Protein AF-A0A1V5YWS7-F1 (afdb_monomer_lite)

Secondary structure (DSSP, 8-state):
--SHHHHHHHHHHH-TT--TT-HHHHHHHT--GGG-EEEEEEEEEE-TT--EEEEEEEEEEETT-TTS-EEEEEEEETTT-PEEP-

pLDDT: mean 96.46, std 1.75, range [89.81, 98.31]

Foldseek 3Di:
DQWLVVLVVVLCVLCVPDCCQPPVNCVVQVKDSVQKIWDPDWDWDAAPVRDTATWTKMWIWRQNPVPGIDTDIWTAGPPRRDTGHD

Structure (mmCIF, N/CA/C/O backbone):
data_AF-A0A1V5YWS7-F1
#
_entry.id   AF-A0A1V5YWS7-F1
#
loop_
_atom_site.group_PDB
_atom_site.id
_atom_site.type_symbol
_atom_site.label_atom_id
_atom_site.label_alt_id
_atom_site.label_comp_id
_atom_site.label_asym_id
_atom_site.label_entity_id
_atom_site.label_seq_id
_atom_site.pdbx_PDB_ins_code
_atom_site.Cartn_x
_atom_site.Cartn_y
_atom_site.Cartn_z
_atom_site.occupancy
_atom_site.B_iso_or_equiv
_atom_site.auth_seq_id
_atom_site.auth_comp_id
_atom_site.auth_asym_id
_atom_site.auth_atom_id
_atom_site.pdbx_PDB_model_num
ATOM 1 N N . MET A 1 1 ? -14.697 1.677 -0.903 1.00 89.81 1 MET A N 1
ATOM 2 C CA . MET A 1 1 ? -13.635 1.407 -1.889 1.00 89.81 1 MET A CA 1
ATOM 3 C C . MET A 1 1 ? -13.968 0.136 -2.658 1.00 89.81 1 MET A C 1
ATOM 5 O O . MET A 1 1 ? -14.215 -0.870 -2.000 1.00 89.81 1 MET A O 1
ATOM 9 N N . LYS A 1 2 ? -14.048 0.163 -3.995 1.00 91.56 2 LYS A N 1
ATOM 10 C CA . LYS A 1 2 ? -14.395 -1.026 -4.805 1.00 91.56 2 LYS A CA 1
ATOM 11 C C . LYS A 1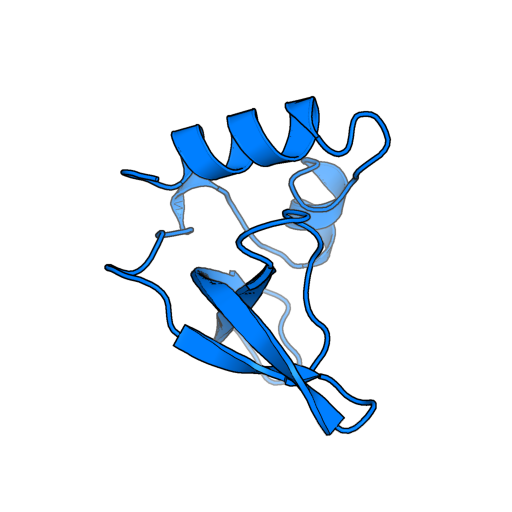 2 ? -13.188 -1.718 -5.428 1.00 91.56 2 LYS A C 1
ATOM 13 O O . LYS A 1 2 ? -13.152 -2.944 -5.462 1.00 91.56 2 LYS A O 1
ATOM 18 N N . ASP A 1 3 ? -12.217 -0.953 -5.916 1.00 96.06 3 ASP A N 1
ATOM 19 C CA . ASP A 1 3 ? -11.030 -1.481 -6.584 1.00 96.06 3 ASP A CA 1
ATOM 20 C C . ASP A 1 3 ? -9.796 -0.591 -6.366 1.00 96.06 3 ASP A C 1
ATOM 22 O O . ASP A 1 3 ? -9.828 0.395 -5.625 1.00 96.06 3 ASP A O 1
ATOM 26 N N . ILE A 1 4 ? -8.684 -0.974 -6.997 1.00 97.44 4 ILE A N 1
ATOM 27 C CA . ILE A 1 4 ? -7.410 -0.265 -6.874 1.00 97.44 4 ILE A CA 1
ATOM 28 C C . ILE A 1 4 ? -7.450 1.144 -7.480 1.00 97.44 4 ILE A C 1
ATOM 30 O O . ILE A 1 4 ? -6.803 2.041 -6.954 1.00 97.44 4 ILE A O 1
ATOM 34 N N . ASN A 1 5 ? -8.221 1.372 -8.546 1.00 97.75 5 ASN A N 1
ATOM 35 C CA . ASN A 1 5 ? -8.285 2.678 -9.198 1.00 97.75 5 ASN A CA 1
ATOM 36 C C . ASN A 1 5 ? -9.077 3.671 -8.344 1.00 97.75 5 ASN A C 1
ATOM 38 O O . ASN A 1 5 ? -8.675 4.829 -8.223 1.00 97.75 5 ASN A O 1
ATOM 42 N N . GLU A 1 6 ? -10.167 3.219 -7.713 1.00 97.50 6 GLU A N 1
ATOM 43 C CA . GLU A 1 6 ? -10.886 4.031 -6.727 1.00 97.50 6 GLU A CA 1
ATOM 44 C C . GLU A 1 6 ? -9.975 4.410 -5.548 1.00 97.50 6 GLU A C 1
ATOM 46 O O . GLU A 1 6 ? -9.982 5.573 -5.144 1.00 97.50 6 GLU A O 1
ATOM 51 N N . LEU A 1 7 ? -9.151 3.476 -5.043 1.00 97.69 7 LEU A N 1
ATOM 52 C CA . LEU A 1 7 ? -8.210 3.754 -3.948 1.00 97.69 7 LEU A CA 1
ATOM 53 C C . LEU A 1 7 ? -7.165 4.789 -4.356 1.00 97.69 7 LEU A C 1
ATOM 55 O O . LEU A 1 7 ? -6.967 5.758 -3.634 1.00 97.69 7 LEU A O 1
ATOM 59 N N . ILE A 1 8 ? -6.538 4.618 -5.520 1.00 97.75 8 ILE A N 1
ATOM 60 C CA . ILE A 1 8 ? -5.531 5.557 -6.031 1.00 97.75 8 ILE A CA 1
ATOM 61 C C . ILE A 1 8 ? -6.145 6.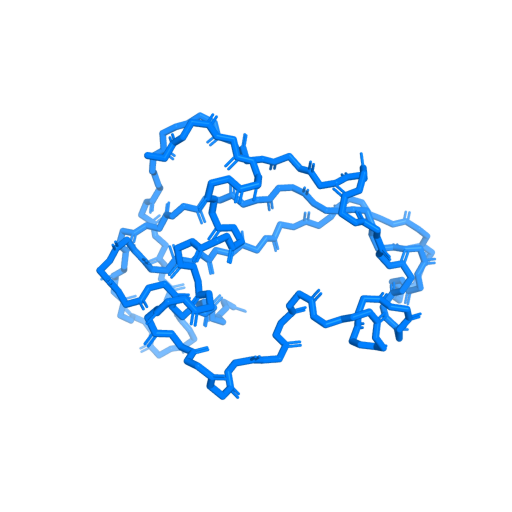949 -6.227 1.00 97.75 8 ILE A C 1
ATOM 63 O O . ILE A 1 8 ? -5.551 7.955 -5.843 1.00 97.75 8 ILE A O 1
ATOM 67 N N . SER A 1 9 ? -7.356 7.026 -6.789 1.00 97.69 9 SER A N 1
ATOM 68 C CA . SER A 1 9 ? -8.041 8.308 -6.966 1.00 97.69 9 SER A CA 1
ATOM 69 C C . SER A 1 9 ? -8.361 8.973 -5.626 1.00 97.69 9 SER A C 1
ATOM 71 O O . SER A 1 9 ? -8.169 10.180 -5.486 1.00 97.69 9 SER A O 1
ATOM 73 N N . ALA A 1 10 ? -8.828 8.206 -4.638 1.00 97.62 10 ALA A N 1
ATOM 74 C CA . ALA A 1 10 ? -9.104 8.717 -3.301 1.00 97.62 10 ALA A CA 1
ATOM 75 C C . ALA A 1 10 ? -7.820 9.173 -2.586 1.00 97.62 10 ALA A C 1
ATOM 77 O O . ALA A 1 10 ? -7.818 10.254 -1.999 1.00 97.62 10 ALA A O 1
ATOM 78 N N . TYR A 1 11 ? -6.734 8.402 -2.712 1.00 97.94 11 TYR A N 1
ATOM 79 C CA . TYR A 1 11 ? -5.413 8.726 -2.174 1.00 97.94 11 TYR A CA 1
ATOM 80 C C . TYR A 1 11 ? -4.955 10.102 -2.651 1.00 97.94 11 TYR A C 1
ATOM 82 O O . TYR A 1 11 ? -4.751 10.982 -1.828 1.00 97.94 11 TYR A O 1
AT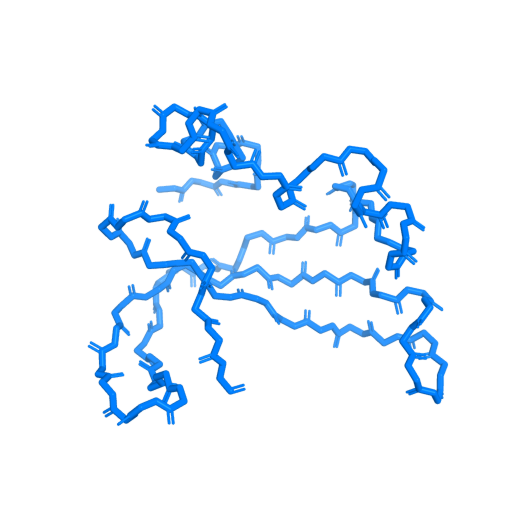OM 90 N N . TYR A 1 12 ? -4.900 10.353 -3.962 1.00 97.38 12 TYR A N 1
ATOM 91 C CA . TYR A 1 12 ? -4.427 11.648 -4.472 1.00 97.38 12 TYR A CA 1
ATOM 92 C C . TYR A 1 12 ? -5.373 12.820 -4.172 1.00 97.38 12 TYR A C 1
ATOM 94 O O . TYR A 1 12 ? -4.932 13.966 -4.124 1.00 97.38 12 TYR A O 1
ATOM 102 N N . ARG A 1 13 ? -6.673 12.570 -3.955 1.00 96.81 13 ARG A N 1
ATOM 103 C CA . ARG A 1 13 ? -7.600 13.621 -3.493 1.00 96.81 13 ARG A CA 1
ATOM 104 C C . ARG A 1 13 ? -7.312 14.040 -2.058 1.00 96.81 13 ARG A C 1
ATOM 106 O O . ARG A 1 13 ? -7.452 15.217 -1.742 1.00 96.81 13 ARG A O 1
ATOM 113 N N . LYS A 1 14 ? -6.976 13.077 -1.197 1.00 96.38 14 LYS A N 1
ATOM 114 C CA . LYS A 1 14 ? -6.734 13.317 0.228 1.00 96.38 14 LYS A CA 1
ATOM 115 C C . LYS A 1 14 ? -5.292 13.732 0.519 1.00 96.38 14 LYS A C 1
ATOM 117 O O . LYS A 1 14 ? -5.072 14.584 1.371 1.00 96.38 14 LYS A O 1
ATOM 122 N N . ASN A 1 15 ? -4.362 13.218 -0.281 1.00 94.06 15 ASN A N 1
ATOM 123 C CA . ASN A 1 15 ? -2.925 13.440 -0.216 1.00 94.06 15 ASN A CA 1
ATOM 124 C C . ASN A 1 15 ? -2.418 14.021 -1.551 1.00 94.06 15 ASN A C 1
ATOM 126 O O . ASN A 1 15 ? -1.790 13.302 -2.331 1.00 94.06 15 ASN A O 1
ATOM 130 N N . PRO A 1 16 ? -2.668 15.316 -1.848 1.00 92.69 16 PRO A N 1
ATOM 131 C CA . PRO A 1 16 ? -2.278 15.925 -3.126 1.00 92.69 16 PRO A CA 1
ATOM 132 C C . PRO A 1 16 ? -0.768 15.918 -3.387 1.00 92.69 16 PRO A C 1
ATOM 134 O O . PRO A 1 16 ? -0.345 15.930 -4.538 1.00 92.69 16 PRO A O 1
ATOM 137 N N . SER A 1 17 ? 0.030 15.894 -2.317 1.00 93.88 17 SER A N 1
ATOM 138 C CA . SER A 1 17 ? 1.496 15.789 -2.360 1.00 93.88 17 SER A CA 1
ATOM 139 C C . SER A 1 17 ? 1.997 14.366 -2.079 1.00 93.88 17 SER A C 1
ATOM 141 O O . SER A 1 17 ? 3.171 14.172 -1.783 1.00 93.88 17 SER A O 1
ATOM 143 N N . GLY A 1 18 ? 1.104 13.374 -2.079 1.00 93.62 18 GLY A N 1
ATOM 144 C CA . GLY A 1 18 ? 1.457 11.975 -1.874 1.00 93.62 18 GLY A CA 1
ATOM 145 C C . GLY A 1 18 ? 2.146 11.388 -3.104 1.00 93.62 18 GLY A C 1
ATOM 146 O O . GLY A 1 18 ? 1.777 11.705 -4.229 1.00 93.62 18 GLY A O 1
ATOM 147 N N . HIS A 1 19 ? 3.122 10.503 -2.892 1.00 96.06 19 HIS A N 1
ATOM 148 C CA . HIS A 1 19 ? 3.970 9.951 -3.960 1.00 96.06 19 HIS A CA 1
ATOM 149 C C . HIS A 1 19 ? 3.930 8.420 -4.061 1.00 96.06 19 HIS A C 1
ATOM 151 O O . HIS A 1 19 ? 4.689 7.824 -4.829 1.00 96.06 19 HIS A O 1
ATOM 157 N N . TYR A 1 20 ? 3.071 7.754 -3.282 1.00 96.81 20 TYR A N 1
ATOM 158 C CA . TYR A 1 20 ? 3.080 6.293 -3.175 1.00 96.81 20 TYR A CA 1
ATOM 159 C C . TYR A 1 20 ? 2.857 5.605 -4.530 1.00 96.81 20 TYR A C 1
ATOM 161 O O . TYR A 1 20 ? 3.591 4.690 -4.906 1.00 96.81 20 TYR A O 1
ATOM 169 N N . PHE A 1 21 ? 1.841 6.053 -5.272 1.00 97.19 21 PHE A N 1
ATOM 170 C CA . PHE A 1 21 ? 1.440 5.457 -6.549 1.00 97.19 21 PHE A CA 1
ATOM 171 C C . PHE A 1 21 ? 2.110 6.108 -7.765 1.00 97.19 21 PHE A C 1
ATOM 173 O O . PHE A 1 21 ? 1.760 5.779 -8.903 1.00 97.19 21 PHE A O 1
ATOM 180 N N . ASP A 1 22 ? 3.087 6.992 -7.547 1.00 97.38 22 ASP A N 1
ATOM 181 C CA . ASP A 1 22 ? 3.798 7.656 -8.632 1.00 97.38 22 ASP A CA 1
ATOM 182 C C . ASP A 1 22 ? 4.550 6.631 -9.473 1.00 97.38 22 ASP A C 1
ATOM 184 O O . ASP A 1 22 ? 5.146 5.677 -8.964 1.00 97.38 22 ASP A O 1
ATOM 188 N N . HIS A 1 23 ? 4.568 6.857 -10.785 1.00 96.69 23 HIS A N 1
ATOM 189 C CA . HIS A 1 23 ? 5.231 5.962 -11.727 1.00 96.69 23 HIS A CA 1
ATOM 190 C C . HIS A 1 23 ? 6.680 5.654 -11.315 1.00 96.69 23 HIS A C 1
ATOM 192 O O . HIS A 1 23 ? 7.102 4.496 -11.360 1.00 96.69 23 HIS A O 1
ATOM 198 N N . ASP A 1 24 ? 7.430 6.670 -10.888 1.00 97.31 24 ASP A N 1
ATOM 199 C CA . ASP A 1 24 ? 8.838 6.510 -10.530 1.00 97.31 24 ASP A CA 1
ATOM 200 C C . ASP A 1 24 ? 9.024 5.766 -9.203 1.00 97.31 24 ASP A C 1
ATOM 202 O O . ASP A 1 24 ? 9.890 4.888 -9.127 1.00 97.31 24 ASP A O 1
ATOM 206 N N . THR A 1 25 ? 8.156 6.003 -8.212 1.00 96.50 25 THR A N 1
ATOM 207 C CA . THR A 1 25 ? 8.104 5.232 -6.959 1.00 96.50 25 THR A CA 1
ATOM 208 C C . THR A 1 25 ? 7.826 3.756 -7.243 1.00 96.50 25 THR A C 1
ATOM 210 O O . THR A 1 25 ? 8.584 2.875 -6.829 1.00 96.50 25 THR A O 1
ATOM 213 N N . LEU A 1 26 ? 6.796 3.453 -8.037 1.00 97.50 26 LEU A N 1
ATOM 214 C CA . LEU A 1 26 ? 6.457 2.073 -8.393 1.00 97.50 26 LEU A CA 1
ATOM 215 C C . LEU A 1 26 ? 7.586 1.401 -9.189 1.00 97.50 26 LEU A C 1
ATOM 217 O O . LEU A 1 26 ? 7.973 0.264 -8.904 1.00 97.50 26 LEU A O 1
ATOM 221 N N . LYS A 1 27 ? 8.188 2.110 -10.151 1.00 97.19 27 LYS A N 1
ATOM 222 C CA . LYS A 1 27 ? 9.331 1.625 -10.942 1.00 97.19 27 LYS A CA 1
ATOM 223 C C . LYS A 1 27 ? 10.560 1.341 -10.076 1.00 97.19 27 LYS A C 1
ATOM 225 O O . LYS A 1 27 ? 11.300 0.384 -10.361 1.00 97.19 27 LYS A O 1
ATOM 230 N N . PHE A 1 28 ? 10.789 2.136 -9.031 1.00 95.69 28 PHE A N 1
ATOM 231 C CA . PHE A 1 28 ? 11.865 1.911 -8.071 1.00 95.69 28 PHE A CA 1
ATOM 232 C C . PHE A 1 28 ? 11.714 0.544 -7.391 1.00 95.69 28 PHE A C 1
ATOM 234 O O . PHE A 1 28 ? 12.654 -0.248 -7.445 1.00 95.69 28 PHE A O 1
ATOM 241 N N . PHE A 1 29 ? 10.513 0.204 -6.909 1.00 95.19 29 PHE A N 1
ATOM 242 C CA . PHE A 1 29 ? 10.210 -1.092 -6.275 1.00 95.19 29 PHE A CA 1
ATOM 243 C C . PHE A 1 29 ? 9.908 -2.240 -7.263 1.00 95.19 29 PHE A C 1
ATOM 245 O O . PHE A 1 29 ? 9.780 -3.408 -6.880 1.00 95.19 29 PHE A O 1
ATOM 252 N N . GLY A 1 30 ? 9.834 -1.946 -8.564 1.00 97.19 30 GLY A N 1
ATOM 253 C CA . GLY A 1 30 ? 9.480 -2.932 -9.590 1.00 97.19 30 GLY A CA 1
ATOM 254 C C . GLY A 1 30 ? 8.005 -3.346 -9.537 1.00 97.19 30 GLY A C 1
ATOM 255 O O . GLY A 1 30 ? 7.663 -4.477 -9.898 1.00 97.19 30 GLY A O 1
ATOM 256 N N . GLU A 1 31 ? 7.158 -2.437 -9.067 1.00 97.69 31 GLU A N 1
ATOM 257 C CA . GLU A 1 31 ? 5.713 -2.572 -8.955 1.00 97.69 31 GLU A CA 1
ATOM 258 C C . GLU A 1 31 ? 5.007 -1.972 -10.174 1.00 97.69 31 GLU A C 1
ATOM 260 O O . GLU A 1 31 ? 5.559 -1.161 -10.919 1.00 97.69 31 GLU A O 1
ATOM 265 N N . ARG A 1 32 ? 3.763 -2.399 -10.395 1.00 97.19 32 ARG A N 1
ATOM 266 C CA . ARG A 1 32 ? 2.873 -1.867 -11.429 1.00 97.19 32 ARG A CA 1
ATOM 267 C C . ARG A 1 32 ? 1.460 -1.834 -10.876 1.00 97.19 32 ARG A C 1
ATOM 269 O O . ARG A 1 32 ? 1.034 -2.823 -10.282 1.00 97.19 32 ARG A O 1
ATOM 276 N N . VAL A 1 33 ? 0.708 -0.770 -11.156 1.00 97.25 33 VAL A N 1
ATOM 277 C CA . VAL A 1 33 ? -0.717 -0.682 -10.782 1.00 97.25 33 VAL A CA 1
ATOM 278 C C . VAL A 1 33 ? -1.513 -1.870 -11.338 1.00 97.25 33 VAL A C 1
ATOM 280 O O . VAL A 1 33 ? -2.351 -2.435 -10.645 1.00 97.25 33 VAL A O 1
ATOM 283 N N . SER A 1 34 ? -1.195 -2.339 -12.550 1.00 96.44 34 SER A N 1
ATOM 284 C CA . SER A 1 34 ? -1.858 -3.501 -13.162 1.00 96.44 34 SER A CA 1
ATOM 285 C C . SER A 1 34 ? -1.677 -4.815 -12.387 1.00 96.44 34 SER A C 1
ATOM 287 O O . SER A 1 34 ? -2.518 -5.709 -12.506 1.00 96.44 34 SER A O 1
ATOM 289 N N . ASP A 1 35 ? -0.632 -4.926 -11.563 1.00 96.75 35 ASP A N 1
ATOM 290 C CA . ASP A 1 35 ? -0.371 -6.075 -10.689 1.00 96.75 35 ASP A CA 1
ATOM 291 C C . ASP A 1 35 ? -0.910 -5.882 -9.263 1.00 96.75 35 ASP A C 1
ATOM 293 O O . ASP A 1 35 ? -0.818 -6.806 -8.447 1.00 96.75 35 ASP A O 1
ATOM 297 N N . MET A 1 36 ? -1.449 -4.698 -8.953 1.00 98.00 36 MET A N 1
ATOM 298 C CA . MET A 1 36 ? -2.013 -4.376 -7.648 1.00 98.00 36 MET A CA 1
ATOM 299 C C . MET A 1 36 ? -3.481 -4.781 -7.565 1.00 98.00 36 MET A C 1
ATOM 301 O O . MET A 1 36 ? -4.248 -4.644 -8.522 1.00 98.00 36 MET A O 1
ATOM 305 N N . ARG A 1 37 ? -3.896 -5.287 -6.407 1.00 97.94 37 ARG A N 1
ATOM 306 C CA . ARG A 1 37 ? -5.292 -5.631 -6.124 1.00 97.94 37 ARG A CA 1
ATOM 307 C C . ARG A 1 37 ? -5.673 -5.106 -4.754 1.00 97.94 37 ARG A C 1
ATOM 309 O O . ARG A 1 37 ? -4.986 -5.405 -3.783 1.00 97.94 37 ARG A O 1
ATOM 316 N N . LEU A 1 38 ? -6.779 -4.373 -4.687 1.00 98.19 38 LEU A N 1
ATOM 317 C CA . LEU A 1 38 ? -7.438 -4.074 -3.423 1.00 98.19 38 LEU A CA 1
ATOM 318 C C . LEU A 1 38 ? -8.089 -5.359 -2.902 1.00 98.19 38 LEU A C 1
ATOM 320 O O . LEU A 1 38 ? -8.868 -5.992 -3.618 1.00 98.19 38 LEU A O 1
ATOM 324 N N . LEU A 1 39 ? -7.742 -5.760 -1.683 1.00 97.62 39 LEU A N 1
ATOM 325 C CA . LEU A 1 39 ? -8.367 -6.901 -1.028 1.00 97.62 39 LEU A CA 1
ATOM 326 C C . LEU A 1 39 ? -9.734 -6.503 -0.465 1.00 97.62 39 LEU A C 1
ATOM 328 O O . LEU A 1 39 ? -9.999 -5.339 -0.177 1.00 97.62 39 LEU A O 1
ATOM 332 N N . LYS A 1 40 ? -10.633 -7.482 -0.345 1.00 95.81 40 LYS A N 1
ATOM 333 C CA . LYS A 1 40 ? -12.004 -7.231 0.100 1.00 95.81 40 LYS A CA 1
ATOM 334 C C . LYS A 1 40 ? -12.033 -6.884 1.590 1.00 95.81 40 LYS A C 1
ATOM 336 O O . LYS A 1 40 ? -11.541 -7.657 2.405 1.00 95.81 40 LYS A O 1
ATOM 341 N N . GLY A 1 41 ? -12.738 -5.803 1.916 1.00 96.44 41 GLY A N 1
ATOM 342 C CA . GLY A 1 41 ? -12.959 -5.362 3.291 1.00 96.44 41 GLY A CA 1
ATOM 343 C C . GLY A 1 41 ? -11.800 -4.540 3.846 1.00 96.44 41 GLY A C 1
ATOM 344 O O . GLY A 1 41 ? -10.907 -4.114 3.114 1.00 96.44 41 GLY A O 1
ATOM 345 N N . THR A 1 42 ? -11.860 -4.308 5.148 1.00 97.75 42 THR A N 1
ATOM 346 C CA . THR A 1 42 ? -10.857 -3.597 5.937 1.00 97.75 42 THR A CA 1
ATOM 347 C C . THR A 1 42 ? -10.250 -4.554 6.957 1.00 97.75 42 THR A C 1
ATOM 349 O O . THR A 1 42 ? -10.837 -5.584 7.303 1.00 97.75 42 THR A O 1
ATOM 352 N N . VAL A 1 43 ? -9.040 -4.245 7.407 1.00 97.38 43 VAL A N 1
ATOM 353 C CA . VAL A 1 43 ? -8.310 -5.035 8.401 1.00 97.38 43 VAL A CA 1
ATOM 354 C C . VAL A 1 43 ? -7.836 -4.131 9.525 1.00 97.38 43 VAL A C 1
ATOM 356 O O . VAL A 1 43 ? -7.491 -2.979 9.282 1.00 97.38 43 VAL A O 1
ATOM 359 N N . LYS A 1 44 ? -7.796 -4.658 10.750 1.00 97.75 44 LYS A N 1
ATOM 360 C CA . LYS A 1 44 ? -7.132 -3.979 11.863 1.00 97.75 44 LYS A CA 1
ATOM 361 C C . LYS A 1 44 ? -5.648 -4.317 11.841 1.00 97.75 44 LYS A C 1
ATOM 363 O O . LYS A 1 44 ? -5.299 -5.499 11.849 1.00 97.75 44 LYS A O 1
ATOM 368 N N . VAL A 1 45 ? -4.797 -3.302 11.809 1.00 96.81 45 VAL A N 1
ATOM 369 C CA . VAL A 1 45 ? -3.336 -3.441 11.841 1.00 96.81 45 VAL A CA 1
ATOM 370 C C . VAL A 1 45 ? -2.761 -2.548 12.927 1.00 96.81 45 VAL A C 1
ATOM 372 O O . VAL A 1 45 ? -3.348 -1.521 13.251 1.00 96.81 45 VAL A O 1
ATOM 375 N N . LYS A 1 46 ? -1.632 -2.962 13.502 1.00 97.00 46 LYS A N 1
ATOM 376 C CA . LYS A 1 46 ? -0.844 -2.111 14.391 1.00 97.00 46 LYS A CA 1
ATOM 377 C C . LYS A 1 46 ? 0.304 -1.513 13.612 1.00 97.00 46 LYS A C 1
ATOM 379 O O . LYS A 1 46 ? 0.967 -2.258 12.891 1.00 97.00 46 LYS A O 1
ATOM 384 N N . ASP A 1 47 ? 0.506 -0.215 13.750 1.00 94.81 47 ASP A N 1
ATOM 385 C CA . ASP A 1 47 ? 1.674 0.447 13.188 1.00 94.81 47 ASP A CA 1
ATOM 386 C C . ASP A 1 47 ? 2.948 0.117 13.998 1.00 94.81 47 ASP A C 1
ATOM 388 O O . ASP A 1 47 ? 2.910 -0.567 15.029 1.00 94.81 47 ASP A O 1
ATOM 392 N N . VAL A 1 4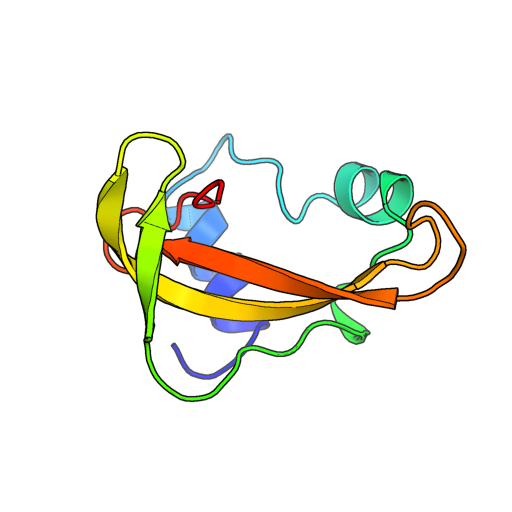8 ? 4.095 0.620 13.541 1.00 94.38 48 VAL A N 1
ATOM 393 C CA . VAL A 1 48 ? 5.390 0.473 14.234 1.00 94.38 48 VAL A CA 1
ATOM 394 C C . VAL A 1 48 ? 5.425 1.085 15.642 1.00 94.38 48 VAL A C 1
ATOM 396 O O . VAL A 1 48 ? 6.291 0.719 16.440 1.00 94.38 48 VAL A O 1
ATOM 399 N N . CYS A 1 49 ? 4.507 2.000 15.963 1.00 95.12 49 CYS A N 1
ATOM 400 C CA . CYS A 1 49 ? 4.362 2.616 17.282 1.00 95.12 49 CYS A CA 1
ATOM 401 C C . CYS A 1 49 ? 3.418 1.820 18.205 1.00 95.12 49 CYS A C 1
ATOM 403 O O . CYS A 1 49 ? 3.375 2.077 19.410 1.00 95.12 49 CYS A O 1
ATOM 405 N N . GLY A 1 50 ? 2.703 0.826 17.671 1.00 94.38 50 GLY A N 1
ATOM 406 C CA . GLY A 1 50 ? 1.732 -0.001 18.383 1.00 94.38 50 GLY A CA 1
ATOM 407 C C . GLY A 1 50 ? 0.304 0.555 18.391 1.00 94.38 50 GLY A C 1
ATOM 408 O O . GLY A 1 50 ? -0.545 -0.020 19.081 1.00 94.38 50 GLY A O 1
ATOM 409 N N . GLU A 1 51 ? 0.034 1.629 17.646 1.00 95.69 51 GLU A N 1
ATOM 410 C CA . GLU A 1 51 ? -1.295 2.215 17.467 1.00 95.69 51 GLU A CA 1
ATOM 411 C C . GLU A 1 51 ? -2.142 1.343 16.531 1.00 95.69 51 GLU A C 1
ATOM 413 O O . GLU A 1 51 ? -1.648 0.801 15.543 1.00 95.69 51 GLU A O 1
ATOM 418 N N . GLU A 1 52 ? -3.418 1.139 16.874 1.00 97.25 52 GLU A N 1
ATOM 419 C CA . GLU A 1 52 ? -4.338 0.330 16.070 1.00 97.25 52 GLU A CA 1
ATOM 420 C C . GLU A 1 52 ? -5.062 1.183 15.029 1.00 97.25 52 GLU A C 1
ATOM 422 O O . GLU A 1 52 ? -5.775 2.121 15.372 1.00 97.25 52 GLU A O 1
ATOM 427 N N . HIS A 1 53 ? -4.969 0.761 13.771 1.00 97.06 53 HIS A N 1
ATOM 428 C CA . HIS A 1 53 ? -5.618 1.390 12.627 1.00 97.06 53 HIS A CA 1
ATOM 429 C C . HIS A 1 53 ? -6.567 0.414 11.939 1.00 97.06 53 HIS A C 1
ATOM 431 O O . HIS A 1 53 ? -6.280 -0.782 11.819 1.00 97.06 53 HIS A O 1
ATOM 437 N N . GLU A 1 54 ? -7.682 0.925 11.423 1.00 98.12 54 GLU A N 1
ATOM 438 C CA . GLU A 1 54 ? -8.472 0.215 10.423 1.00 98.12 54 GLU A CA 1
ATOM 439 C C . GLU A 1 54 ? -7.958 0.596 9.030 1.00 98.12 54 GLU A C 1
ATOM 441 O O . GLU A 1 54 ? -7.815 1.774 8.716 1.00 98.12 54 GLU A O 1
ATOM 446 N N . ALA A 1 55 ? -7.660 -0.395 8.186 1.00 98.12 55 ALA A N 1
ATOM 447 C CA . ALA A 1 55 ? -6.942 -0.167 6.939 1.00 98.12 55 ALA A CA 1
ATOM 448 C C . ALA A 1 55 ? -7.523 -0.919 5.739 1.00 98.12 55 ALA A C 1
ATOM 450 O O . ALA A 1 55 ? -7.926 -2.084 5.828 1.00 98.12 55 ALA A O 1
ATOM 451 N N . TYR A 1 56 ? -7.470 -0.280 4.572 1.00 98.31 56 TYR A N 1
ATOM 452 C CA . TYR A 1 56 ? -7.552 -0.954 3.282 1.00 98.31 56 TYR A CA 1
ATOM 453 C C . TYR A 1 56 ? -6.242 -1.692 3.006 1.00 98.31 56 TYR A C 1
ATOM 455 O O . TYR A 1 56 ? -5.164 -1.109 3.087 1.00 98.31 56 TYR A O 1
ATOM 463 N N . CYS A 1 57 ? -6.323 -2.966 2.624 1.00 98.12 57 CYS A N 1
ATOM 464 C CA . CYS A 1 57 ? -5.148 -3.752 2.261 1.00 98.12 57 CYS A CA 1
AT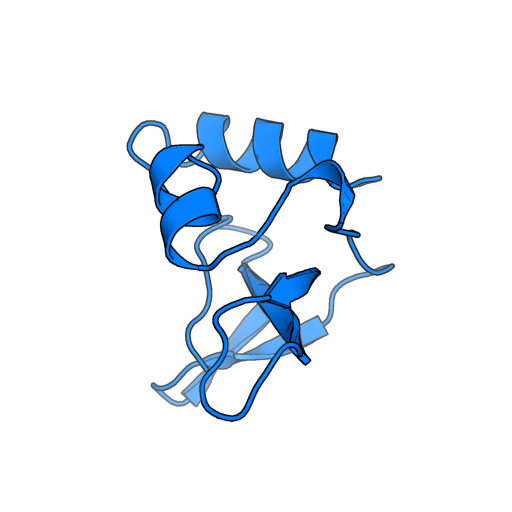OM 465 C C . CYS A 1 57 ? -5.037 -3.888 0.741 1.00 98.12 57 CYS A C 1
ATOM 467 O O . CYS A 1 57 ? -5.973 -4.350 0.081 1.00 98.12 57 CYS A O 1
ATOM 469 N N . ILE A 1 58 ? -3.877 -3.545 0.182 1.00 98.25 58 ILE A N 1
ATOM 470 C CA . ILE A 1 58 ? -3.543 -3.861 -1.206 1.00 98.25 58 ILE A CA 1
ATOM 471 C C . ILE A 1 58 ? -2.505 -4.973 -1.265 1.00 98.25 58 ILE A C 1
ATOM 473 O O . ILE A 1 58 ? -1.530 -4.989 -0.518 1.00 98.25 58 ILE A O 1
ATOM 477 N N . SER A 1 59 ? -2.692 -5.889 -2.206 1.00 97.94 59 SER A N 1
ATOM 478 C CA . SER A 1 59 ? -1.666 -6.835 -2.624 1.00 97.94 59 SER A CA 1
ATOM 479 C C . SER A 1 59 ? -0.898 -6.252 -3.805 1.00 97.94 59 SER A C 1
ATOM 481 O O . SER A 1 59 ? -1.516 -5.798 -4.769 1.00 97.94 59 SER A O 1
ATOM 483 N N . ARG A 1 60 ? 0.436 -6.283 -3.755 1.00 97.44 60 ARG A N 1
ATOM 484 C CA . ARG A 1 60 ? 1.325 -5.746 -4.797 1.00 97.44 60 ARG A CA 1
ATOM 485 C C . ARG A 1 60 ? 2.471 -6.708 -5.092 1.00 97.44 60 ARG A C 1
ATOM 487 O O . ARG A 1 60 ? 2.931 -7.436 -4.217 1.00 97.44 60 ARG A O 1
ATOM 494 N N . LEU A 1 61 ? 2.899 -6.779 -6.352 1.00 97.88 61 LEU A N 1
ATOM 495 C CA . LEU A 1 61 ? 4.043 -7.602 -6.755 1.00 97.88 61 LEU A CA 1
ATOM 496 C C . LEU A 1 61 ? 5.302 -6.741 -6.822 1.00 97.88 61 LEU A C 1
ATOM 498 O O . LEU A 1 61 ? 5.474 -5.981 -7.774 1.00 97.88 61 LEU A O 1
ATOM 502 N N . GLN A 1 62 ? 6.196 -6.921 -5.854 1.00 97.44 62 GLN A N 1
ATOM 503 C CA . GLN A 1 62 ? 7.510 -6.289 -5.839 1.00 97.44 62 GLN A CA 1
ATOM 504 C C . GLN A 1 62 ? 8.521 -7.177 -6.547 1.00 97.44 62 GLN A C 1
ATOM 506 O O . GLN A 1 62 ? 8.968 -8.191 -6.013 1.00 97.44 62 GLN A O 1
ATOM 511 N N . ARG A 1 63 ? 8.901 -6.801 -7.770 1.00 97.44 63 ARG A N 1
ATOM 512 C CA . ARG A 1 63 ? 9.905 -7.550 -8.549 1.00 97.44 63 ARG A CA 1
ATOM 513 C C . ARG A 1 63 ? 11.330 -7.313 -8.073 1.00 97.44 63 ARG A C 1
ATOM 515 O O . ARG A 1 63 ? 12.180 -8.166 -8.296 1.00 97.44 63 ARG A O 1
ATOM 522 N N . LYS A 1 64 ? 11.576 -6.172 -7.427 1.00 96.19 64 LYS A N 1
ATOM 523 C CA . LYS A 1 64 ? 12.877 -5.798 -6.861 1.00 96.19 64 LYS A CA 1
ATOM 524 C C . LYS A 1 64 ? 12.928 -5.995 -5.340 1.00 96.19 64 LYS A C 1
ATOM 526 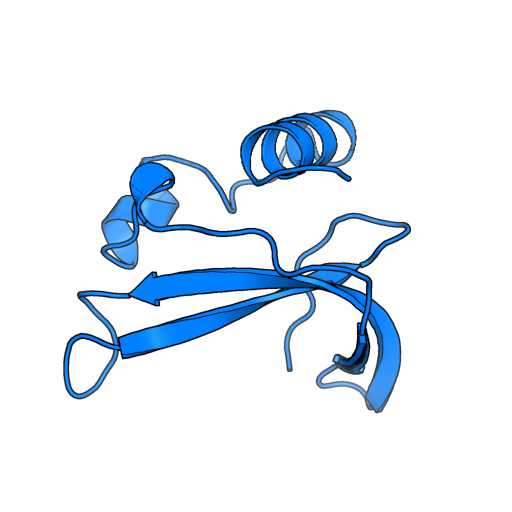O O . LYS A 1 64 ? 13.696 -5.324 -4.662 1.00 96.19 64 LYS A O 1
ATOM 531 N N . TYR A 1 65 ? 12.097 -6.887 -4.796 1.00 95.31 65 TYR A N 1
ATOM 532 C CA . TYR A 1 65 ? 12.128 -7.203 -3.369 1.00 95.31 65 TYR A CA 1
ATOM 533 C C . TYR A 1 65 ? 13.454 -7.897 -2.988 1.00 95.31 65 TYR A C 1
ATOM 535 O O . TYR A 1 65 ? 13.958 -8.712 -3.773 1.00 95.31 65 TYR A O 1
ATOM 543 N N . PRO A 1 66 ? 14.033 -7.610 -1.804 1.00 93.25 66 PRO A N 1
ATOM 544 C CA . PRO A 1 66 ? 15.227 -8.301 -1.326 1.00 93.25 66 PRO A CA 1
ATOM 545 C C . PRO A 1 66 ? 15.022 -9.822 -1.269 1.00 93.25 66 PRO A C 1
ATOM 547 O O . PRO A 1 66 ? 14.104 -10.312 -0.619 1.00 93.25 66 PRO A O 1
ATOM 550 N N . GLY A 1 67 ? 15.877 -10.584 -1.954 1.00 93.69 67 GLY A N 1
ATOM 551 C CA . GLY A 1 67 ? 15.742 -12.045 -2.050 1.00 93.69 67 GLY A CA 1
ATOM 552 C C . GLY A 1 67 ? 14.854 -12.543 -3.199 1.00 93.69 67 GLY A C 1
ATOM 553 O O . GLY A 1 67 ? 14.604 -13.741 -3.291 1.00 93.69 67 GLY A O 1
ATOM 554 N N . GLY A 1 68 ? 14.420 -11.653 -4.098 1.00 94.75 68 GLY A N 1
ATOM 555 C CA . GLY A 1 68 ? 13.729 -11.998 -5.343 1.00 94.75 68 GLY A CA 1
ATOM 556 C C . GLY A 1 68 ? 12.258 -11.570 -5.380 1.00 94.75 68 GLY A C 1
ATOM 557 O O . GLY A 1 68 ? 11.721 -11.112 -4.371 1.00 94.75 68 GLY A O 1
ATOM 558 N N . PRO A 1 69 ? 11.587 -11.692 -6.545 1.00 97.12 69 PRO A N 1
ATOM 559 C CA . PRO A 1 69 ? 10.218 -11.219 -6.728 1.00 97.12 69 PRO A CA 1
ATOM 560 C C . PRO A 1 69 ? 9.239 -11.799 -5.704 1.00 97.12 69 PRO A C 1
ATOM 562 O O . PRO A 1 69 ? 9.113 -13.018 -5.578 1.00 97.12 69 PRO A O 1
ATOM 565 N N . ARG A 1 70 ? 8.499 -10.928 -5.010 1.00 97.38 70 ARG A N 1
ATOM 566 C CA . ARG A 1 70 ? 7.590 -11.329 -3.930 1.00 97.38 70 ARG A CA 1
ATOM 567 C C . ARG A 1 70 ? 6.270 -10.569 -3.979 1.00 97.38 70 ARG A C 1
ATOM 569 O O . ARG A 1 70 ? 6.226 -9.376 -4.277 1.00 97.38 70 ARG A O 1
ATOM 576 N N . ARG A 1 71 ? 5.177 -11.268 -3.652 1.00 97.56 71 ARG A N 1
ATOM 577 C CA . ARG A 1 71 ? 3.894 -10.627 -3.349 1.00 97.56 71 ARG A CA 1
ATOM 578 C C . ARG A 1 71 ? 3.969 -10.038 -1.942 1.00 97.56 71 ARG A C 1
ATOM 580 O O . ARG A 1 71 ? 4.155 -10.783 -0.981 1.00 97.56 71 ARG A O 1
ATOM 587 N N . THR A 1 72 ? 3.848 -8.726 -1.840 1.00 96.62 72 THR A N 1
ATOM 588 C CA . THR A 1 72 ? 3.821 -7.991 -0.575 1.00 96.62 72 THR A CA 1
ATOM 589 C C . THR A 1 72 ? 2.463 -7.324 -0.398 1.00 96.62 72 THR A C 1
ATOM 591 O O . THR A 1 72 ? 1.636 -7.297 -1.317 1.00 96.62 72 THR A O 1
ATOM 594 N N . TYR A 1 73 ? 2.224 -6.823 0.807 1.00 97.25 73 TYR A N 1
ATOM 595 C CA . TYR A 1 73 ? 1.003 -6.119 1.161 1.00 97.25 73 TYR A CA 1
ATOM 596 C C . TYR A 1 73 ? 1.353 -4.714 1.628 1.00 97.25 73 TYR A C 1
ATOM 598 O O . TYR A 1 73 ? 2.447 -4.483 2.145 1.00 97.25 73 TYR A O 1
ATOM 606 N N . ALA A 1 74 ? 0.443 -3.781 1.399 1.00 97.56 74 ALA A N 1
ATOM 607 C CA . ALA A 1 74 ? 0.492 -2.459 1.993 1.00 97.56 74 ALA A CA 1
ATOM 608 C C . ALA A 1 74 ? -0.883 -2.108 2.541 1.00 97.56 74 ALA A C 1
ATOM 610 O O . ALA A 1 74 ? -1.902 -2.591 2.036 1.00 97.56 74 ALA A O 1
ATOM 611 N N . TYR A 1 75 ? -0.881 -1.296 3.585 1.00 98.25 75 TYR A N 1
ATOM 612 C CA . TYR A 1 75 ? -2.057 -0.958 4.361 1.00 98.25 75 TYR A CA 1
ATOM 613 C C . TYR A 1 75 ? -2.230 0.549 4.305 1.00 98.25 75 TYR A C 1
ATOM 615 O O . TYR A 1 75 ? -1.257 1.275 4.473 1.00 98.25 75 TYR A O 1
ATOM 623 N N . PHE A 1 76 ? -3.444 0.995 4.019 1.00 98.06 76 PHE A N 1
ATOM 624 C CA . PHE A 1 76 ? -3.793 2.406 3.953 1.00 98.06 76 PHE A CA 1
ATOM 625 C C . PHE A 1 76 ? -4.894 2.681 4.951 1.00 98.06 76 PHE A C 1
ATOM 627 O O . PHE A 1 76 ? -5.932 2.019 4.882 1.00 98.06 76 PHE A O 1
ATOM 634 N N . ASP A 1 77 ? -4.677 3.632 5.850 1.00 97.50 77 ASP A N 1
ATOM 635 C CA . ASP A 1 77 ? -5.658 3.997 6.869 1.00 97.50 77 ASP A CA 1
ATOM 636 C C . ASP A 1 77 ? -7.000 4.379 6.218 1.00 97.50 77 ASP A C 1
ATOM 638 O O . ASP A 1 77 ? -7.036 5.067 5.193 1.00 97.50 77 ASP A O 1
ATOM 642 N N . VAL A 1 78 ? -8.120 3.883 6.750 1.00 97.31 78 VAL A N 1
ATOM 643 C CA . VAL A 1 78 ? -9.443 4.130 6.147 1.00 97.31 78 VAL A CA 1
ATOM 644 C C . VAL A 1 78 ? -9.864 5.588 6.234 1.00 97.31 78 VAL A C 1
ATOM 646 O O . VAL A 1 78 ? -10.627 6.049 5.378 1.00 97.31 78 VAL A O 1
ATOM 649 N N . GLU A 1 79 ? -9.383 6.298 7.251 1.00 95.00 79 GLU A N 1
ATOM 650 C CA . GLU A 1 79 ? -9.638 7.707 7.434 1.00 95.00 79 GLU A CA 1
ATOM 651 C C . GLU A 1 79 ? -8.643 8.493 6.601 1.00 95.00 79 GLU A C 1
ATOM 653 O O . GLU A 1 79 ? -9.076 9.189 5.685 1.00 95.00 79 GLU A O 1
ATOM 658 N N . THR A 1 80 ? -7.337 8.396 6.861 1.00 95.81 80 THR A N 1
ATOM 659 C CA . THR A 1 80 ? -6.355 9.310 6.252 1.00 95.81 80 THR A CA 1
ATOM 660 C C . THR A 1 80 ? -5.940 8.929 4.836 1.00 95.81 80 THR A C 1
ATOM 662 O O . THR A 1 80 ? -5.610 9.815 4.052 1.00 95.81 80 THR A O 1
ATOM 665 N N . LEU A 1 81 ? -6.054 7.649 4.467 1.00 97.00 81 LEU A N 1
ATOM 666 C CA . LEU A 1 81 ? -5.463 7.061 3.260 1.00 97.00 81 LEU A CA 1
ATOM 667 C C . LEU A 1 81 ? -3.935 7.180 3.209 1.00 97.00 81 LEU A C 1
ATOM 669 O O . LEU A 1 81 ? -3.355 7.041 2.133 1.00 97.00 81 LEU A O 1
ATOM 673 N N . ASP A 1 82 ? -3.279 7.407 4.343 1.00 95.38 82 ASP A N 1
ATOM 674 C CA . ASP A 1 82 ? -1.823 7.331 4.438 1.00 95.38 82 ASP A CA 1
ATOM 675 C C . ASP A 1 82 ? -1.375 5.877 4.524 1.00 95.38 82 ASP A C 1
ATOM 677 O O . ASP A 1 82 ? -2.117 5.011 5.002 1.00 95.38 82 ASP A O 1
ATOM 681 N N . ASP A 1 83 ? -0.170 5.595 4.032 1.00 95.75 83 ASP A N 1
ATOM 682 C CA . ASP A 1 83 ? 0.405 4.268 4.167 1.00 95.75 83 ASP A CA 1
ATOM 683 C C . ASP A 1 83 ? 0.807 4.004 5.623 1.00 95.75 83 ASP A C 1
ATOM 685 O O . ASP A 1 83 ? 1.539 4.770 6.244 1.00 95.75 83 ASP A O 1
ATOM 689 N N . ILE A 1 84 ? 0.315 2.895 6.170 1.00 96.31 84 ILE A N 1
ATOM 690 C CA . ILE A 1 84 ? 0.635 2.453 7.525 1.00 96.31 84 ILE A CA 1
ATOM 691 C C . ILE A 1 84 ? 1.884 1.584 7.452 1.00 96.31 84 ILE A C 1
ATOM 693 O O . ILE A 1 84 ? 1.905 0.540 6.785 1.00 96.31 84 ILE A O 1
ATOM 697 N N . ILE A 1 85 ? 2.917 2.012 8.171 1.00 94.44 85 ILE A N 1
ATOM 698 C CA . ILE A 1 85 ? 4.171 1.280 8.309 1.00 94.44 85 ILE A CA 1
ATOM 699 C C . ILE A 1 85 ? 4.019 0.297 9.468 1.00 94.44 85 ILE A C 1
ATOM 701 O O . ILE A 1 85 ? 3.683 0.697 10.583 1.00 94.44 85 ILE A O 1
ATOM 705 N N . ILE A 1 86 ? 4.273 -0.981 9.182 1.00 89.88 86 ILE A N 1
ATOM 706 C CA . ILE A 1 86 ? 4.212 -2.103 10.130 1.00 89.88 86 ILE A CA 1
ATOM 707 C C . ILE A 1 86 ? 5.592 -2.710 10.376 1.00 89.88 86 ILE A C 1
ATOM 709 O O . ILE A 1 86 ? 6.444 -2.624 9.457 1.00 89.88 86 ILE A O 1
#

Radius of gyration: 12.62 Å; chains: 1; bounding box: 30×28×32 Å

Sequence (86 aa):
MKDINELISAYYRKNPSGHYFDHDTLKFFGERVSDMRLLKGTVKVKDVCGEEHEAYCISRLQRKYPGGPRRTYAYFDVETLDDIII